Protein AF-A0A522AA83-F1 (afdb_monomer_lite)

pLDDT: mean 72.58, std 17.44, range [45.19, 93.75]

Structure (mmCIF, N/CA/C/O backbone):
data_AF-A0A522AA83-F1
#
_entry.id   AF-A0A522AA83-F1
#
loop_
_atom_site.group_PDB
_atom_site.id
_atom_site.type_symbol
_atom_site.label_atom_id
_atom_site.label_alt_id
_atom_site.label_comp_id
_atom_site.label_asym_id
_atom_site.label_entity_id
_atom_site.label_seq_id
_atom_site.pdbx_PDB_ins_code
_atom_site.Cartn_x
_atom_site.Cartn_y
_atom_site.Cartn_z
_atom_site.occupancy
_atom_site.B_iso_or_equiv
_atom_site.auth_seq_id
_atom_site.auth_comp_id
_atom_site.auth_asym_id
_atom_site.auth_atom_id
_atom_site.pdbx_PDB_model_num
ATOM 1 N N . MET A 1 1 ? 23.515 -22.896 -46.273 1.00 46.41 1 MET A N 1
ATOM 2 C CA . MET A 1 1 ? 24.962 -22.591 -46.317 1.00 46.41 1 MET A CA 1
ATOM 3 C C . MET A 1 1 ? 25.633 -23.155 -45.071 1.00 46.41 1 MET A C 1
ATOM 5 O O . MET A 1 1 ? 25.634 -22.516 -44.033 1.00 46.41 1 MET A O 1
ATOM 9 N N . ARG A 1 2 ? 26.111 -24.398 -45.149 1.00 54.09 2 ARG A N 1
ATOM 10 C CA . ARG A 1 2 ? 26.841 -25.123 -44.096 1.00 54.09 2 ARG A CA 1
ATOM 11 C C . ARG A 1 2 ? 28.026 -25.797 -44.792 1.00 54.09 2 ARG A C 1
ATOM 13 O O . ARG A 1 2 ? 27.891 -26.945 -45.186 1.00 54.09 2 ARG A O 1
ATOM 20 N N . MET A 1 3 ? 29.090 -25.052 -45.106 1.00 48.00 3 MET A N 1
ATOM 21 C CA . MET A 1 3 ? 30.162 -25.600 -45.962 1.00 48.00 3 MET A CA 1
ATOM 22 C C . MET A 1 3 ? 31.583 -25.069 -45.704 1.00 48.00 3 MET A C 1
ATOM 24 O O . MET A 1 3 ? 32.458 -25.301 -46.523 1.00 48.00 3 MET A O 1
ATOM 28 N N . THR A 1 4 ? 31.871 -24.386 -44.593 1.00 47.91 4 THR A N 1
ATOM 29 C CA . THR A 1 4 ? 33.244 -23.878 -44.346 1.00 47.91 4 THR A CA 1
ATOM 30 C C . THR A 1 4 ? 33.835 -24.208 -42.980 1.00 47.91 4 THR A C 1
ATOM 32 O O . THR A 1 4 ? 34.943 -23.780 -42.692 1.00 47.91 4 THR A O 1
ATOM 35 N N . TYR A 1 5 ? 33.173 -25.015 -42.150 1.00 53.41 5 TYR A N 1
ATOM 36 C CA . TYR A 1 5 ? 33.652 -25.305 -40.789 1.00 53.41 5 TYR A CA 1
ATOM 37 C C . TYR A 1 5 ? 33.944 -26.796 -40.559 1.00 53.41 5 TYR A C 1
ATOM 39 O O . TYR A 1 5 ? 33.518 -27.386 -39.573 1.00 53.41 5 TYR A O 1
ATOM 47 N N . LEU A 1 6 ? 34.667 -27.421 -41.496 1.00 55.72 6 LEU A N 1
ATOM 48 C CA . LEU A 1 6 ? 35.224 -28.779 -41.356 1.00 55.72 6 LEU A CA 1
ATOM 49 C C . LEU A 1 6 ? 36.763 -28.796 -41.423 1.00 55.72 6 LEU A C 1
ATOM 51 O O . LEU A 1 6 ? 37.364 -29.798 -41.793 1.00 55.72 6 LEU A O 1
ATOM 55 N N . ALA A 1 7 ? 37.415 -27.700 -41.034 1.00 52.59 7 ALA A N 1
ATOM 56 C CA . ALA A 1 7 ? 38.852 -27.676 -40.795 1.00 52.59 7 ALA A CA 1
ATOM 57 C C . ALA A 1 7 ? 39.116 -27.001 -39.442 1.00 52.59 7 ALA A C 1
ATOM 59 O O . ALA A 1 7 ? 38.719 -25.856 -39.241 1.00 52.59 7 ALA A O 1
ATOM 60 N N . SER A 1 8 ? 39.778 -27.733 -38.541 1.00 54.47 8 SER A N 1
ATOM 61 C CA . SER A 1 8 ? 40.297 -27.277 -37.237 1.00 54.47 8 SER A CA 1
ATOM 62 C C . SER A 1 8 ? 39.312 -27.282 -36.056 1.00 54.47 8 SER A C 1
ATOM 64 O O . SER A 1 8 ? 38.947 -26.237 -35.530 1.00 54.47 8 SER A O 1
ATOM 66 N N . ILE A 1 9 ? 38.948 -28.473 -35.559 1.00 56.88 9 ILE A N 1
ATOM 67 C CA . ILE A 1 9 ? 38.380 -28.642 -34.203 1.00 56.88 9 ILE A CA 1
ATOM 68 C C . ILE A 1 9 ? 39.291 -29.557 -33.371 1.00 56.88 9 ILE A C 1
ATOM 70 O O . ILE A 1 9 ? 38.879 -30.585 -32.844 1.00 56.88 9 ILE A O 1
ATOM 74 N N . ALA A 1 10 ? 40.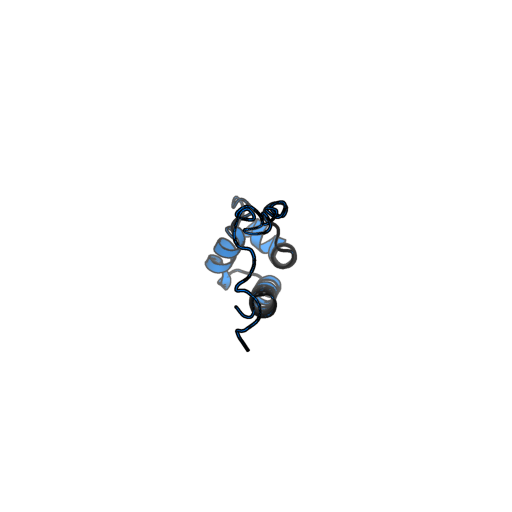564 -29.186 -33.272 1.00 57.72 10 ALA A N 1
ATOM 75 C CA . ALA A 1 10 ? 41.443 -29.641 -32.205 1.00 57.72 10 ALA A CA 1
ATOM 76 C C . ALA A 1 10 ? 41.864 -28.387 -31.426 1.00 57.72 10 ALA A C 1
ATOM 78 O O . ALA A 1 10 ? 42.488 -27.497 -31.993 1.00 57.72 10 ALA A O 1
ATOM 79 N N . ALA A 1 11 ? 41.486 -28.323 -30.146 1.00 55.75 11 ALA A N 1
ATOM 80 C CA . ALA A 1 11 ? 41.929 -27.335 -29.152 1.00 55.75 11 ALA A CA 1
ATOM 81 C C . ALA A 1 11 ? 41.250 -25.946 -29.072 1.00 55.75 11 ALA A C 1
ATOM 83 O O . ALA A 1 11 ? 41.903 -24.989 -28.668 1.00 55.75 11 ALA A O 1
ATOM 84 N N . ILE A 1 12 ? 39.935 -25.814 -29.302 1.00 57.97 12 ILE A N 1
ATOM 85 C CA . ILE A 1 12 ? 39.190 -24.645 -28.775 1.00 57.97 12 ILE A CA 1
ATOM 86 C C . ILE A 1 12 ? 37.882 -25.077 -28.095 1.00 57.97 12 ILE A C 1
ATOM 88 O O . ILE A 1 12 ? 36.786 -24.670 -28.459 1.00 57.97 12 ILE A O 1
ATOM 92 N N . ALA A 1 13 ? 38.006 -25.922 -27.072 1.00 58.16 13 ALA A N 1
ATOM 93 C CA . ALA A 1 13 ? 36.922 -26.267 -26.148 1.00 58.16 13 ALA A CA 1
ATOM 94 C C . ALA A 1 13 ? 36.890 -25.332 -24.915 1.00 58.16 13 ALA A C 1
ATOM 96 O O . ALA A 1 13 ? 36.615 -25.786 -23.810 1.00 58.16 13 ALA A O 1
ATOM 97 N N . LEU A 1 14 ? 37.210 -24.040 -25.088 1.00 58.16 14 LEU A N 1
ATOM 98 C CA . LEU A 1 14 ? 37.144 -23.010 -24.030 1.00 58.16 14 LEU A CA 1
ATOM 99 C C . LEU A 1 14 ? 36.559 -21.660 -24.497 1.00 58.16 14 LEU A C 1
ATOM 101 O O . LEU A 1 14 ? 36.577 -20.697 -23.741 1.00 58.16 14 LEU A O 1
ATOM 105 N N . LEU A 1 15 ? 35.986 -21.572 -25.704 1.00 53.91 15 LEU A N 1
ATOM 106 C CA . LEU A 1 15 ? 35.195 -20.403 -26.136 1.00 53.91 15 LEU A CA 1
ATOM 107 C C . LEU A 1 15 ? 33.689 -20.706 -26.088 1.00 53.91 15 LEU A C 1
ATOM 109 O O . LEU A 1 15 ? 32.907 -20.256 -26.923 1.00 53.91 15 LEU A O 1
ATOM 113 N N . SER A 1 16 ? 33.299 -21.509 -25.098 1.00 58.88 16 SER A N 1
ATOM 114 C CA . SER A 1 16 ? 31.916 -21.827 -24.774 1.00 58.88 16 SER A CA 1
ATOM 115 C C . SER A 1 16 ? 31.409 -20.822 -23.751 1.00 58.88 16 SER A C 1
ATOM 117 O O . SER A 1 16 ? 31.632 -20.973 -22.554 1.00 58.88 16 SER A O 1
ATOM 119 N N . TRP A 1 17 ? 30.672 -19.852 -24.287 1.00 46.41 17 TRP A N 1
ATOM 120 C CA . TRP A 1 17 ? 29.798 -18.902 -23.608 1.00 46.41 17 TRP A CA 1
ATOM 121 C C . TRP A 1 17 ? 30.484 -17.748 -22.867 1.00 46.41 17 TRP A C 1
ATOM 123 O O . TRP A 1 17 ? 31.347 -17.985 -22.020 1.00 46.41 17 TRP A O 1
ATOM 133 N N . PRO A 1 18 ? 30.078 -16.483 -23.121 1.00 53.66 18 PRO A N 1
ATOM 134 C CA . PRO A 1 18 ? 30.409 -15.434 -22.181 1.00 53.66 18 PRO A CA 1
ATOM 135 C C . PRO A 1 18 ? 29.817 -15.869 -20.844 1.00 53.66 18 PRO A C 1
ATOM 137 O O . PRO A 1 18 ? 28.638 -16.224 -20.756 1.00 53.66 18 PRO A O 1
ATOM 140 N N . VAL A 1 19 ? 30.654 -15.869 -19.812 1.00 57.69 19 VAL A N 1
ATOM 141 C CA . VAL A 1 19 ? 30.185 -15.732 -18.441 1.00 57.69 19 VAL A CA 1
ATOM 142 C C . VAL A 1 19 ? 29.178 -14.586 -18.472 1.00 57.69 19 VAL A C 1
ATOM 144 O O . VAL A 1 19 ? 29.538 -13.436 -18.718 1.00 57.69 19 VAL A O 1
ATOM 147 N N . GLN A 1 20 ? 27.888 -14.910 -18.376 1.00 46.81 20 GLN A N 1
ATOM 148 C CA . GLN A 1 20 ? 26.872 -13.895 -18.186 1.00 46.81 20 GLN A CA 1
ATOM 149 C C . GLN A 1 20 ? 27.280 -13.264 -16.862 1.00 46.81 20 GLN A C 1
ATOM 151 O O . GLN A 1 20 ? 27.220 -13.927 -15.824 1.00 46.81 20 GLN A O 1
ATOM 156 N N . ALA A 1 21 ? 27.837 -12.053 -16.917 1.00 48.28 21 ALA A N 1
ATOM 157 C CA . ALA A 1 21 ? 28.053 -11.266 -15.726 1.00 48.28 21 ALA A CA 1
ATOM 158 C C . ALA A 1 21 ? 26.714 -11.300 -14.999 1.00 48.28 21 ALA A C 1
ATOM 160 O O . ALA A 1 21 ? 25.702 -10.887 -15.563 1.00 48.28 21 ALA A O 1
ATOM 161 N N . ALA A 1 22 ? 26.689 -11.915 -13.818 1.00 48.69 22 ALA A N 1
ATOM 162 C CA . ALA A 1 22 ? 25.572 -11.754 -12.921 1.00 48.69 22 ALA A CA 1
ATOM 163 C C . ALA A 1 22 ? 25.441 -10.242 -12.752 1.00 48.69 22 ALA A C 1
ATOM 165 O O . ALA A 1 22 ? 26.338 -9.614 -12.184 1.00 48.69 22 ALA A O 1
ATOM 166 N N . ASP A 1 23 ? 24.407 -9.657 -13.358 1.00 51.81 23 ASP A N 1
ATOM 167 C CA . ASP A 1 23 ? 24.104 -8.248 -13.183 1.00 51.81 23 ASP A CA 1
ATOM 168 C C . ASP A 1 23 ? 24.145 -7.963 -11.677 1.00 51.81 23 ASP A C 1
ATOM 170 O O . ASP A 1 23 ? 23.637 -8.784 -10.896 1.00 51.81 23 ASP A O 1
ATOM 174 N N . PRO A 1 24 ? 24.770 -6.859 -11.227 1.00 52.06 24 PRO A N 1
ATOM 175 C CA . PRO A 1 24 ? 24.665 -6.473 -9.832 1.00 52.06 24 PRO A CA 1
ATOM 176 C C . PRO A 1 24 ? 23.174 -6.423 -9.517 1.00 52.06 24 PRO A C 1
ATOM 178 O O . PRO A 1 24 ? 22.436 -5.673 -10.160 1.00 52.06 24 PRO A O 1
ATOM 181 N N . ALA A 1 25 ? 22.726 -7.285 -8.596 1.00 50.34 25 ALA A N 1
ATOM 182 C CA . ALA A 1 25 ? 21.331 -7.336 -8.200 1.00 50.34 25 ALA A CA 1
ATOM 183 C C . ALA A 1 25 ? 20.886 -5.889 -7.933 1.00 50.34 25 ALA A C 1
ATOM 185 O O . ALA A 1 25 ? 21.546 -5.203 -7.141 1.00 50.34 25 ALA A O 1
ATOM 186 N N . PRO A 1 26 ? 19.856 -5.377 -8.635 1.00 56.25 26 PRO A N 1
ATOM 187 C CA . PRO A 1 26 ? 19.418 -4.008 -8.434 1.00 56.25 26 PRO A CA 1
ATOM 188 C C . PRO A 1 26 ? 19.115 -3.812 -6.945 1.00 56.25 26 PRO A C 1
ATOM 190 O O . PRO A 1 26 ? 18.632 -4.755 -6.303 1.00 56.25 26 PRO A O 1
ATOM 193 N N . PRO A 1 27 ? 19.412 -2.627 -6.378 1.00 51.81 27 PRO A N 1
ATOM 194 C CA . PRO A 1 27 ? 19.165 -2.363 -4.972 1.00 51.81 27 PRO A CA 1
ATOM 195 C C . PRO A 1 27 ? 17.726 -2.750 -4.646 1.00 51.81 27 PRO A C 1
ATOM 197 O O . PRO A 1 27 ? 16.781 -2.428 -5.370 1.00 51.81 27 PRO A O 1
ATOM 200 N N . THR A 1 28 ? 17.595 -3.530 -3.584 1.00 50.56 28 THR A N 1
ATOM 201 C CA . THR A 1 28 ? 16.359 -4.154 -3.154 1.00 50.56 28 THR A CA 1
ATOM 202 C C . THR A 1 28 ? 15.218 -3.138 -3.085 1.00 50.56 28 THR A C 1
ATOM 204 O O . THR A 1 28 ? 15.201 -2.233 -2.259 1.00 50.56 28 THR A O 1
ATOM 207 N N . SER A 1 29 ? 14.203 -3.405 -3.907 1.00 55.31 29 SER A N 1
ATOM 208 C CA . SER A 1 29 ? 12.794 -3.330 -3.507 1.00 55.31 29 SER A CA 1
ATOM 209 C C . SER A 1 29 ? 12.170 -1.942 -3.321 1.00 55.31 29 SER A C 1
ATOM 211 O O . SER A 1 29 ? 11.408 -1.734 -2.381 1.00 55.31 29 SER A O 1
ATOM 213 N N . GLY A 1 30 ? 12.369 -1.043 -4.282 1.00 55.75 30 GLY A N 1
ATOM 214 C CA . GLY A 1 30 ? 11.478 0.098 -4.514 1.00 55.75 30 GLY A CA 1
ATOM 215 C C . GLY A 1 30 ? 11.123 0.190 -5.993 1.00 55.75 30 GLY A C 1
ATOM 216 O O . GLY A 1 30 ? 11.916 0.675 -6.793 1.00 55.75 30 GLY A O 1
ATOM 217 N N . HIS A 1 31 ? 9.952 -0.313 -6.397 1.00 61.81 31 HIS A N 1
ATOM 218 C CA . HIS A 1 31 ? 9.444 0.018 -7.729 1.00 61.81 31 HIS A CA 1
ATOM 219 C C . HIS A 1 31 ? 8.935 1.466 -7.662 1.00 61.81 31 HIS A C 1
ATOM 221 O O . HIS A 1 31 ? 7.993 1.700 -6.905 1.00 61.81 31 HIS A O 1
ATOM 227 N N . PRO A 1 32 ? 9.434 2.411 -8.484 1.00 60.34 32 PRO A N 1
ATOM 228 C CA . PRO A 1 32 ? 9.074 3.838 -8.392 1.00 60.34 32 PRO A CA 1
ATOM 229 C C . PRO A 1 32 ? 7.569 4.107 -8.580 1.00 60.34 32 PRO A C 1
ATOM 231 O O . PRO A 1 32 ? 7.036 5.152 -8.209 1.00 60.34 32 PRO A O 1
ATOM 234 N N . VAL A 1 33 ? 6.855 3.135 -9.154 1.00 61.38 33 VAL A N 1
ATOM 235 C CA . VAL A 1 33 ? 5.396 3.150 -9.295 1.00 61.38 33 VAL A CA 1
ATOM 236 C C . VAL A 1 33 ? 4.695 2.991 -7.938 1.00 61.38 33 VAL A C 1
ATOM 238 O O . VAL A 1 33 ? 3.659 3.615 -7.721 1.00 61.38 33 VAL A O 1
ATOM 241 N N . MET A 1 34 ? 5.254 2.199 -7.018 1.00 64.69 34 MET A N 1
ATOM 242 C CA . MET A 1 34 ? 4.697 2.016 -5.675 1.00 64.69 34 MET A CA 1
ATOM 243 C C . MET A 1 34 ? 4.985 3.182 -4.743 1.00 64.69 34 MET A C 1
ATOM 245 O O . MET A 1 34 ? 4.144 3.474 -3.903 1.00 64.69 34 MET A O 1
ATOM 249 N N . ASP A 1 35 ? 6.091 3.900 -4.922 1.00 72.19 35 ASP A N 1
ATOM 250 C CA . ASP A 1 35 ? 6.375 5.093 -4.115 1.00 72.19 35 ASP A CA 1
ATOM 251 C C . ASP A 1 35 ? 5.351 6.203 -4.384 1.00 72.19 35 ASP A C 1
ATOM 253 O O . ASP A 1 35 ? 4.844 6.838 -3.461 1.00 72.19 35 ASP A O 1
ATOM 257 N N . SER A 1 36 ? 4.950 6.361 -5.650 1.00 75.94 36 SER A N 1
ATOM 258 C CA . SER A 1 36 ? 3.883 7.296 -6.038 1.00 75.94 36 SER A CA 1
ATOM 259 C C . SER A 1 36 ? 2.520 6.897 -5.459 1.00 75.94 36 SER A C 1
ATOM 261 O O . SER A 1 36 ? 1.723 7.754 -5.084 1.00 75.94 36 SER A O 1
ATOM 263 N N . LEU A 1 37 ? 2.248 5.593 -5.380 1.00 83.81 37 LEU A N 1
ATOM 264 C CA . LEU A 1 37 ? 1.020 5.062 -4.794 1.00 83.81 37 LEU A CA 1
ATOM 265 C C . LEU A 1 37 ? 0.996 5.249 -3.276 1.00 83.81 37 LEU A C 1
ATOM 267 O O . LEU A 1 37 ? -0.011 5.694 -2.735 1.00 83.81 37 LEU A O 1
ATOM 271 N N . HIS A 1 38 ? 2.108 4.957 -2.599 1.00 83.06 38 HIS A N 1
ATOM 272 C CA . HIS A 1 38 ? 2.258 5.201 -1.168 1.00 83.06 38 HIS A CA 1
ATOM 273 C C . HIS A 1 38 ? 2.068 6.677 -0.825 1.00 83.06 38 HIS A C 1
ATOM 275 O O . HIS A 1 38 ? 1.355 6.969 0.124 1.00 83.06 38 HIS A O 1
ATOM 281 N N . ALA A 1 39 ? 2.627 7.598 -1.616 1.00 84.81 39 ALA A N 1
ATOM 282 C CA . ALA A 1 39 ? 2.460 9.030 -1.382 1.00 84.81 39 ALA A CA 1
ATOM 283 C C . ALA A 1 39 ? 0.988 9.471 -1.481 1.00 84.81 39 ALA A C 1
ATOM 285 O O . ALA A 1 39 ? 0.507 10.217 -0.633 1.00 84.81 39 ALA A O 1
ATOM 286 N N . ALA A 1 40 ? 0.253 8.977 -2.483 1.00 89.12 40 ALA A N 1
ATOM 287 C CA . ALA A 1 40 ? -1.166 9.296 -2.655 1.00 89.12 40 ALA A CA 1
ATOM 288 C C . ALA A 1 40 ? -2.064 8.663 -1.577 1.00 89.12 40 ALA A C 1
ATOM 290 O O . ALA A 1 40 ? -3.103 9.219 -1.230 1.00 89.12 40 ALA A O 1
ATOM 291 N N . CYS A 1 41 ? -1.664 7.504 -1.054 1.00 92.06 41 CYS A N 1
ATOM 292 C CA . CYS A 1 41 ? -2.399 6.758 -0.039 1.00 92.06 41 CYS A CA 1
ATOM 293 C C . CYS A 1 41 ? -1.884 6.999 1.389 1.00 92.06 41 CYS A C 1
ATOM 295 O O . CYS A 1 41 ? -2.346 6.320 2.295 1.00 92.06 41 CYS A O 1
ATOM 297 N N . ASP A 1 42 ? -0.940 7.915 1.628 1.00 90.81 42 ASP A N 1
ATOM 298 C CA . ASP A 1 42 ? -0.238 8.046 2.918 1.00 90.81 42 ASP A CA 1
ATOM 299 C C . ASP A 1 42 ? -1.192 8.261 4.107 1.00 90.81 42 ASP A C 1
ATOM 301 O O . ASP A 1 42 ? -1.054 7.606 5.142 1.00 90.81 42 ASP A O 1
ATOM 305 N N . GLY A 1 43 ? -2.218 9.101 3.936 1.00 92.31 43 GLY A N 1
ATOM 306 C CA . GLY A 1 43 ? -3.260 9.300 4.948 1.00 92.31 43 GLY A CA 1
ATOM 307 C C . GLY A 1 43 ? -4.040 8.016 5.244 1.00 92.31 43 GLY A C 1
ATOM 308 O O . GLY A 1 43 ? -4.156 7.609 6.399 1.00 92.31 43 GLY A O 1
ATOM 309 N N . ASP A 1 44 ? -4.488 7.323 4.195 1.00 93.06 44 ASP A N 1
ATOM 310 C CA . ASP A 1 44 ? -5.188 6.042 4.317 1.00 93.06 44 ASP A CA 1
ATOM 311 C C . ASP A 1 44 ? -4.289 4.963 4.942 1.00 93.06 44 ASP A C 1
ATOM 313 O O . ASP A 1 44 ? -4.742 4.182 5.772 1.00 93.06 44 ASP A O 1
ATOM 317 N N . ILE A 1 45 ? -2.996 4.935 4.608 1.00 91.75 45 ILE A N 1
ATOM 318 C CA . ILE A 1 45 ? -2.020 3.995 5.171 1.00 91.75 45 ILE A CA 1
ATOM 319 C C . ILE A 1 45 ? -1.867 4.235 6.671 1.00 91.75 45 ILE A C 1
ATOM 321 O O . ILE A 1 45 ? -1.928 3.287 7.450 1.00 91.75 45 ILE A O 1
ATOM 325 N N . LYS A 1 46 ? -1.717 5.493 7.091 1.00 91.81 46 LYS A N 1
ATOM 326 C CA . LYS A 1 46 ? -1.582 5.855 8.507 1.00 91.81 46 LYS A CA 1
ATOM 327 C C . LYS A 1 46 ? -2.839 5.554 9.317 1.00 91.81 46 LYS A C 1
ATOM 329 O O . LYS A 1 46 ? -2.724 5.244 10.497 1.00 91.81 46 LYS A O 1
ATOM 334 N N . GLN A 1 47 ? -4.021 5.640 8.711 1.00 93.75 47 GLN A N 1
ATOM 335 C CA . GLN A 1 47 ? -5.289 5.417 9.411 1.00 93.75 47 GLN A CA 1
ATOM 336 C C . GLN A 1 47 ? -5.749 3.954 9.386 1.00 93.75 47 GLN A C 1
ATOM 338 O O . GLN A 1 47 ? -6.266 3.457 10.383 1.00 93.75 47 GLN A O 1
ATOM 343 N N . LEU A 1 48 ? -5.582 3.267 8.255 1.00 93.31 48 LEU A N 1
ATOM 344 C CA . LEU A 1 48 ? -6.150 1.938 7.996 1.00 93.31 48 LEU A CA 1
ATOM 345 C C . LEU A 1 48 ? -5.101 0.822 8.052 1.00 93.31 48 LEU A C 1
ATOM 347 O O . LEU A 1 48 ? -5.445 -0.322 8.336 1.00 93.31 48 LEU A O 1
ATOM 351 N N . CYS A 1 49 ? -3.835 1.145 7.784 1.00 93.44 49 CYS A N 1
ATOM 352 C CA . CYS A 1 49 ? -2.724 0.194 7.696 1.00 93.44 49 CYS A CA 1
ATOM 353 C C . CYS A 1 49 ? -1.612 0.484 8.714 1.00 93.44 49 CYS A C 1
ATOM 355 O O . CYS A 1 49 ? -0.467 0.069 8.514 1.00 93.44 49 CYS A O 1
ATOM 357 N N . ALA A 1 50 ? -1.932 1.188 9.804 1.00 90.94 50 ALA A N 1
ATOM 358 C CA . ALA A 1 50 ? -0.991 1.449 10.886 1.00 90.94 50 ALA A CA 1
ATOM 359 C C . ALA A 1 50 ? -0.406 0.126 11.413 1.00 90.94 50 ALA A C 1
ATOM 361 O O . ALA A 1 50 ? -1.144 -0.787 11.777 1.00 90.94 50 ALA A O 1
ATOM 362 N N . GLY A 1 51 ? 0.925 0.016 11.432 1.00 87.81 51 GLY A N 1
ATOM 363 C CA . GLY A 1 51 ? 1.631 -1.188 11.886 1.00 87.81 51 GLY A CA 1
ATOM 364 C C . GLY A 1 51 ? 1.926 -2.230 10.801 1.00 87.81 51 GLY A C 1
ATOM 365 O O . GLY A 1 51 ? 2.560 -3.240 11.095 1.00 87.81 51 GLY A O 1
ATOM 366 N N . ILE A 1 52 ? 1.527 -1.999 9.547 1.00 89.31 52 ILE A N 1
ATOM 367 C CA . ILE A 1 52 ? 1.980 -2.827 8.427 1.00 89.31 52 ILE A CA 1
ATOM 368 C C . ILE A 1 52 ? 3.368 -2.363 7.997 1.00 89.31 52 ILE A C 1
ATOM 370 O O . ILE A 1 52 ? 3.549 -1.224 7.569 1.00 89.31 52 ILE A O 1
ATOM 374 N N . GLU A 1 53 ? 4.351 -3.257 8.072 1.00 84.94 53 GLU A N 1
ATOM 375 C CA . GLU A 1 53 ? 5.684 -2.931 7.585 1.00 84.94 53 GLU A CA 1
ATOM 376 C C . GLU A 1 53 ? 5.694 -2.749 6.056 1.00 84.94 53 GLU A C 1
ATOM 378 O O . GLU A 1 53 ? 5.184 -3.615 5.322 1.00 84.94 53 GLU A O 1
ATOM 383 N N . PRO A 1 54 ? 6.316 -1.667 5.551 1.00 81.69 54 PRO A N 1
ATOM 384 C CA . PRO A 1 54 ? 6.471 -1.448 4.121 1.00 81.69 54 PRO A CA 1
ATOM 385 C C . PRO A 1 54 ? 7.294 -2.572 3.471 1.00 81.69 54 PRO A C 1
ATOM 387 O O . PRO A 1 54 ? 8.027 -3.312 4.130 1.00 81.69 54 PRO A O 1
ATOM 390 N N . GLY A 1 55 ? 7.140 -2.724 2.155 1.00 82.38 55 GLY A N 1
ATOM 391 C CA . GLY A 1 55 ? 7.802 -3.774 1.377 1.00 82.38 55 GLY A CA 1
ATOM 392 C C . GLY A 1 55 ? 6.907 -4.969 1.033 1.00 82.38 55 GLY A C 1
ATOM 393 O O . GLY A 1 55 ? 5.797 -5.130 1.543 1.00 82.38 55 GLY A O 1
ATOM 394 N N . GLN A 1 56 ? 7.382 -5.769 0.070 1.00 81.19 56 GLN A N 1
ATOM 395 C CA . GLN A 1 56 ? 6.755 -7.011 -0.419 1.00 81.19 56 GLN A CA 1
ATOM 396 C C . GLN A 1 56 ? 5.256 -6.886 -0.773 1.00 81.19 56 GLN A C 1
ATOM 398 O O . GLN A 1 56 ? 4.512 -7.861 -0.730 1.00 81.19 56 GLN A O 1
ATOM 403 N N . GLY A 1 57 ? 4.781 -5.680 -1.102 1.00 83.88 57 GLY A N 1
ATOM 404 C CA . GLY A 1 57 ? 3.372 -5.428 -1.416 1.00 83.88 57 GLY A CA 1
ATOM 405 C C . GLY A 1 57 ? 2.405 -5.537 -0.228 1.00 83.88 57 GLY A C 1
ATOM 406 O O . GLY A 1 57 ? 1.193 -5.540 -0.446 1.00 83.88 57 GLY A O 1
ATOM 407 N N . ARG A 1 58 ? 2.890 -5.593 1.022 1.00 88.88 58 ARG A N 1
ATOM 408 C CA . ARG A 1 58 ? 2.028 -5.705 2.217 1.00 88.88 58 ARG A CA 1
ATOM 409 C C . ARG A 1 58 ? 1.073 -4.522 2.371 1.00 88.88 58 ARG A C 1
ATOM 411 O O . ARG A 1 58 ? -0.105 -4.714 2.659 1.00 88.88 58 ARG A O 1
ATOM 418 N N . ILE A 1 59 ? 1.546 -3.309 2.093 1.00 88.56 59 ILE A N 1
ATOM 419 C CA . ILE A 1 59 ? 0.704 -2.106 2.124 1.00 88.56 59 ILE A CA 1
ATOM 420 C C . ILE A 1 59 ? -0.381 -2.165 1.046 1.00 88.56 59 ILE A C 1
ATOM 422 O O . ILE A 1 59 ? -1.548 -1.930 1.335 1.00 88.56 59 ILE A O 1
ATOM 426 N N . VAL A 1 60 ? -0.034 -2.572 -0.178 1.00 87.56 60 VAL A N 1
ATOM 427 C CA . VAL A 1 60 ? -1.003 -2.733 -1.277 1.00 87.56 60 VAL A CA 1
ATOM 428 C C . VAL A 1 60 ? -2.095 -3.734 -0.903 1.00 87.56 60 VAL A C 1
ATOM 430 O O . VAL A 1 60 ? -3.269 -3.512 -1.200 1.00 87.56 60 VAL A O 1
ATOM 433 N N . ARG A 1 61 ? -1.721 -4.820 -0.218 1.00 90.00 61 ARG A N 1
ATOM 434 C CA . ARG A 1 61 ? -2.659 -5.813 0.307 1.00 90.00 61 ARG A CA 1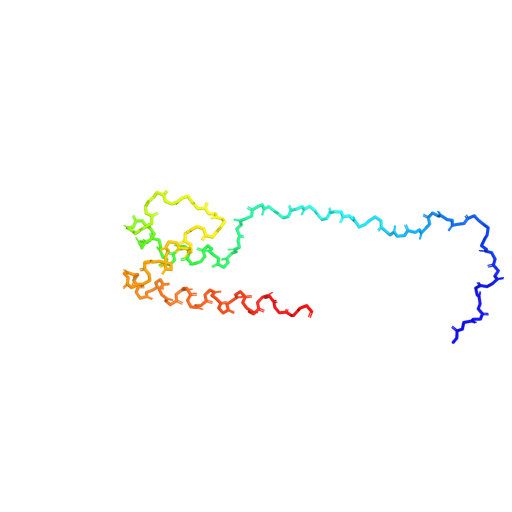
ATOM 435 C C . ARG A 1 61 ? -3.614 -5.196 1.328 1.00 90.00 61 ARG A C 1
ATOM 437 O O . ARG A 1 61 ? -4.821 -5.330 1.163 1.00 90.00 61 ARG A O 1
ATOM 444 N N . CYS A 1 62 ? -3.086 -4.474 2.314 1.00 93.06 62 CYS A N 1
ATOM 445 C CA . CYS A 1 62 ? -3.903 -3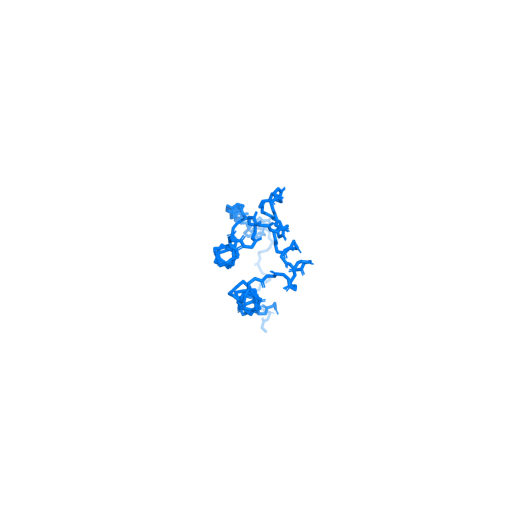.799 3.319 1.00 93.06 62 CYS A CA 1
ATOM 446 C C . CYS A 1 62 ? -4.861 -2.766 2.702 1.00 93.06 62 CYS A C 1
ATOM 448 O O . CYS A 1 62 ? -6.047 -2.744 3.034 1.00 93.06 62 CYS A O 1
ATOM 450 N N . LEU A 1 63 ? -4.377 -1.958 1.755 1.00 91.12 63 LEU A N 1
ATOM 451 C CA . LEU A 1 63 ? -5.197 -0.977 1.045 1.00 91.12 63 LEU A CA 1
ATOM 452 C C . LEU A 1 63 ? -6.309 -1.649 0.233 1.00 91.12 63 LEU A C 1
ATOM 454 O O . LEU A 1 63 ? -7.434 -1.164 0.212 1.00 91.12 63 LEU A O 1
ATOM 458 N N . ARG A 1 64 ? -6.019 -2.779 -0.420 1.00 90.00 64 ARG A N 1
ATOM 459 C CA . ARG A 1 64 ? -7.021 -3.560 -1.155 1.00 90.00 64 ARG A CA 1
ATOM 460 C C . ARG A 1 64 ? -8.092 -4.126 -0.225 1.00 90.00 64 ARG A C 1
ATOM 462 O O . ARG A 1 64 ? -9.271 -4.046 -0.543 1.00 90.00 64 ARG A O 1
ATOM 469 N N . ASP A 1 65 ? -7.693 -4.669 0.917 1.00 93.12 65 ASP A N 1
ATOM 470 C CA . ASP A 1 65 ? -8.635 -5.243 1.878 1.00 93.12 65 ASP A CA 1
ATOM 471 C C . ASP A 1 65 ? -9.490 -4.139 2.554 1.00 93.12 65 ASP A C 1
ATOM 473 O O . ASP A 1 65 ? -10.617 -4.391 2.974 1.00 93.12 65 ASP A O 1
ATOM 477 N N . ASN A 1 66 ? -9.009 -2.887 2.562 1.00 93.25 66 ASN A N 1
ATOM 478 C CA . ASN A 1 66 ? -9.739 -1.700 3.024 1.00 93.25 66 ASN A CA 1
ATOM 479 C C . ASN A 1 66 ? -10.279 -0.810 1.889 1.00 93.25 66 ASN A C 1
ATOM 481 O O . ASN A 1 66 ? -10.613 0.349 2.136 1.00 93.25 66 ASN A O 1
ATOM 485 N N . GLU A 1 67 ? -10.413 -1.321 0.660 1.00 89.81 67 GLU A N 1
ATOM 486 C CA . GLU A 1 67 ? -10.741 -0.514 -0.526 1.00 89.81 67 GLU A CA 1
ATOM 487 C C . GLU A 1 67 ? -11.989 0.363 -0.355 1.00 89.81 67 G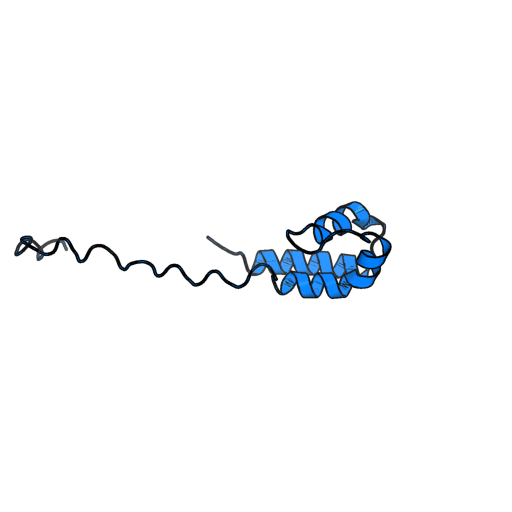LU A C 1
ATOM 489 O O . GLU A 1 67 ? -12.001 1.514 -0.789 1.00 89.81 67 GLU A O 1
ATOM 494 N N . ALA A 1 68 ? -13.016 -0.138 0.335 1.00 91.62 68 ALA A N 1
ATOM 495 C CA . ALA A 1 68 ? -14.247 0.605 0.591 1.00 91.62 68 ALA A CA 1
ATOM 496 C C . ALA A 1 68 ? -14.021 1.878 1.429 1.00 91.62 68 ALA A C 1
ATOM 498 O O . ALA A 1 68 ? -14.704 2.879 1.216 1.00 91.62 68 ALA A O 1
ATOM 499 N N . LYS A 1 69 ? -13.046 1.844 2.346 1.00 92.81 69 LYS A N 1
ATOM 500 C CA . LYS A 1 69 ? -12.722 2.921 3.292 1.00 92.81 69 LYS A CA 1
ATOM 501 C C . LYS A 1 69 ? -11.660 3.889 2.775 1.00 92.81 69 LYS A C 1
ATOM 503 O O . LYS A 1 69 ? -11.450 4.917 3.405 1.00 92.81 69 LYS A O 1
ATOM 508 N N . LEU A 1 70 ? -11.007 3.569 1.658 1.00 92.81 70 LEU A N 1
ATOM 509 C CA . LEU A 1 70 ? -9.993 4.438 1.069 1.00 92.81 70 LEU A CA 1
ATOM 510 C C . LEU A 1 70 ? -10.594 5.752 0.571 1.00 92.81 70 LEU A C 1
ATOM 512 O O . LEU A 1 70 ? -11.695 5.779 -0.003 1.00 92.81 70 LEU A O 1
ATOM 516 N N . SER A 1 71 ? -9.801 6.813 0.690 1.00 93.56 71 SER A N 1
ATOM 517 C CA . SER A 1 71 ? -10.036 8.075 -0.000 1.00 93.56 71 SER A CA 1
ATOM 518 C C . SER A 1 71 ? -10.142 7.885 -1.520 1.00 93.56 71 SER A C 1
ATOM 520 O O . SER A 1 71 ? -9.575 6.956 -2.108 1.00 93.56 71 SER A O 1
ATOM 522 N N . GLN A 1 72 ? -10.862 8.793 -2.185 1.00 92.12 72 GLN A N 1
ATOM 523 C CA . GLN A 1 72 ? -10.988 8.756 -3.644 1.00 92.12 72 GLN A CA 1
ATOM 524 C C . GLN A 1 72 ? -9.619 8.885 -4.331 1.00 92.12 72 GLN A C 1
ATOM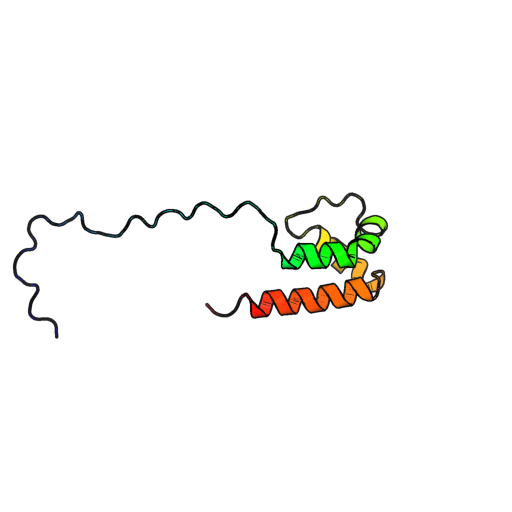 526 O O . GLN A 1 72 ? -9.319 8.125 -5.248 1.00 92.12 72 GLN A O 1
ATOM 531 N N . ALA A 1 73 ? -8.747 9.752 -3.809 1.00 89.69 73 ALA A N 1
ATOM 532 C CA . ALA A 1 73 ? -7.393 9.939 -4.322 1.00 89.69 73 ALA A CA 1
ATOM 533 C C . ALA A 1 73 ? -6.567 8.639 -4.300 1.00 89.69 73 ALA A C 1
ATOM 535 O O . ALA A 1 73 ? -5.895 8.312 -5.280 1.00 89.69 73 ALA A O 1
ATOM 536 N N . CYS A 1 74 ? -6.651 7.855 -3.220 1.00 92.56 74 CYS A N 1
ATOM 537 C CA . CYS A 1 74 ? -5.940 6.582 -3.128 1.00 92.56 74 CYS A CA 1
ATOM 538 C C . CYS A 1 74 ? -6.521 5.510 -4.070 1.00 92.56 74 CYS A C 1
ATOM 540 O O . CYS A 1 74 ? -5.770 4.728 -4.663 1.00 92.56 74 CYS A O 1
ATOM 542 N N . LYS A 1 75 ? -7.847 5.488 -4.266 1.00 91.44 75 LYS A N 1
ATOM 543 C CA . LYS A 1 75 ? -8.504 4.601 -5.246 1.00 91.44 75 LYS A CA 1
ATOM 544 C C . LYS A 1 75 ? -8.025 4.894 -6.668 1.00 91.44 75 LYS A C 1
ATOM 546 O O . LYS A 1 75 ? -7.619 3.971 -7.379 1.00 91.44 75 LYS A O 1
ATOM 551 N N . ASP A 1 76 ? -7.983 6.169 -7.042 1.00 90.56 76 ASP A N 1
ATOM 552 C CA . ASP A 1 76 ? -7.531 6.611 -8.362 1.00 90.56 76 ASP A CA 1
ATOM 553 C C . ASP A 1 76 ? -6.042 6.290 -8.576 1.00 90.56 76 ASP A C 1
ATOM 555 O O . ASP A 1 76 ? -5.652 5.746 -9.614 1.00 90.56 76 ASP A O 1
ATOM 559 N N . ALA A 1 77 ? -5.202 6.529 -7.562 1.00 88.56 77 ALA A N 1
ATOM 560 C CA . ALA A 1 77 ? -3.782 6.190 -7.602 1.00 88.56 77 ALA A CA 1
ATOM 561 C C . ALA A 1 77 ? -3.539 4.677 -7.748 1.00 88.56 77 ALA A C 1
ATOM 563 O O . ALA A 1 77 ? -2.668 4.268 -8.521 1.00 88.56 77 ALA A O 1
ATOM 564 N N . ARG A 1 78 ? -4.326 3.830 -7.066 1.00 86.94 78 ARG A N 1
ATOM 565 C CA . ARG A 1 78 ? -4.285 2.362 -7.215 1.00 86.94 78 ARG A CA 1
ATOM 566 C C . ARG A 1 78 ? -4.652 1.909 -8.623 1.00 86.94 78 ARG A C 1
ATOM 568 O O . ARG A 1 78 ? -3.942 1.072 -9.188 1.00 86.94 78 ARG A O 1
ATOM 575 N N . ALA A 1 79 ? -5.712 2.469 -9.201 1.00 85.94 79 ALA A N 1
ATOM 576 C CA . ALA A 1 79 ? -6.108 2.172 -10.574 1.00 85.94 79 ALA A CA 1
ATOM 577 C C . ALA A 1 79 ? -5.012 2.586 -11.573 1.00 85.94 79 ALA A C 1
ATOM 579 O O . ALA A 1 79 ? -4.615 1.798 -12.435 1.00 85.94 79 ALA A O 1
ATOM 580 N N . ALA A 1 80 ? -4.449 3.786 -11.401 1.00 84.69 80 ALA A N 1
ATOM 581 C CA . ALA A 1 80 ? -3.367 4.292 -12.237 1.00 84.69 80 ALA A CA 1
ATOM 582 C C . ALA A 1 80 ? -2.078 3.463 -12.107 1.00 84.69 80 ALA A C 1
ATOM 584 O O . ALA A 1 80 ? -1.410 3.195 -13.108 1.00 84.69 80 ALA A O 1
ATOM 585 N N . ALA A 1 81 ? -1.718 3.035 -10.894 1.00 81.88 81 ALA A N 1
ATOM 586 C CA . ALA A 1 81 ? -0.537 2.211 -10.653 1.00 81.88 81 ALA A CA 1
ATOM 587 C C . ALA A 1 81 ? -0.644 0.849 -11.345 1.00 81.88 81 ALA A C 1
ATOM 589 O O . ALA A 1 81 ? 0.321 0.422 -11.976 1.00 81.88 81 ALA A O 1
ATOM 590 N N . ARG A 1 82 ? -1.819 0.206 -11.297 1.00 77.19 82 ARG A N 1
ATOM 591 C CA . ARG A 1 82 ? -2.070 -1.072 -11.979 1.00 77.19 82 ARG A CA 1
ATOM 592 C C . ARG A 1 82 ? -1.806 -0.960 -13.487 1.00 77.19 82 ARG A C 1
ATOM 594 O O . ARG A 1 82 ? -0.967 -1.691 -14.008 1.00 77.19 82 ARG A O 1
ATOM 601 N N . GLY A 1 83 ? -2.369 0.065 -14.130 1.00 73.44 83 GLY A N 1
ATOM 602 C CA . GLY A 1 83 ? -2.141 0.314 -15.556 1.00 73.44 83 GLY A CA 1
ATOM 603 C C . GLY A 1 83 ? -0.684 0.641 -15.914 1.00 73.44 83 GLY A C 1
ATOM 604 O O . GLY A 1 83 ? -0.225 0.308 -17.005 1.00 73.44 83 GLY A O 1
ATOM 605 N N . LYS A 1 84 ? 0.087 1.264 -15.008 1.00 68.06 84 LYS A N 1
ATOM 606 C CA . LYS A 1 84 ? 1.522 1.533 -15.230 1.00 68.06 84 LYS A CA 1
ATOM 607 C C . LYS A 1 84 ? 2.389 0.277 -15.127 1.00 68.06 84 LYS A C 1
ATOM 609 O O . LYS A 1 84 ? 3.388 0.205 -15.838 1.00 68.06 84 LYS A O 1
ATOM 614 N N . ILE A 1 85 ? 2.025 -0.685 -14.276 1.00 68.56 85 ILE A N 1
ATOM 615 C CA . 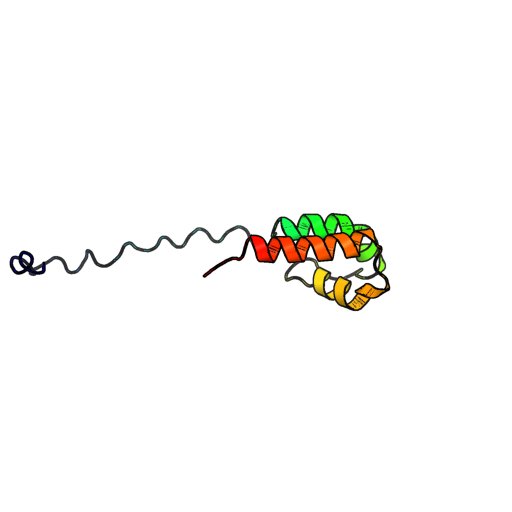ILE A 1 85 ? 2.716 -1.981 -14.192 1.00 68.56 85 ILE A CA 1
ATOM 616 C C . ILE A 1 85 ? 2.491 -2.751 -15.498 1.00 68.56 85 ILE A C 1
ATOM 618 O O . ILE A 1 85 ? 3.455 -3.128 -16.150 1.00 68.56 85 ILE A O 1
ATOM 622 N N . GLU A 1 86 ? 1.242 -2.866 -15.956 1.00 62.59 86 GLU A N 1
ATOM 623 C CA . GLU A 1 86 ? 0.896 -3.584 -17.194 1.00 62.59 86 GLU A CA 1
ATOM 624 C C . GLU A 1 86 ? 1.603 -3.013 -18.434 1.00 62.59 86 GLU A C 1
ATOM 626 O O . GLU A 1 86 ? 2.108 -3.770 -19.259 1.00 62.59 86 GLU A O 1
ATOM 631 N N . ARG A 1 87 ? 1.734 -1.683 -18.543 1.00 61.56 87 ARG A N 1
ATOM 632 C CA . ARG A 1 87 ? 2.460 -1.060 -19.665 1.00 61.56 87 ARG A CA 1
ATOM 633 C C . ARG A 1 87 ? 3.975 -1.231 -19.609 1.00 61.56 87 ARG A C 1
ATOM 635 O O . ARG A 1 87 ? 4.616 -1.182 -20.653 1.00 61.56 87 ARG A O 1
ATOM 642 N N . LYS A 1 88 ? 4.556 -1.368 -18.415 1.00 59.69 88 LYS A N 1
ATOM 643 C CA . LYS A 1 88 ? 6.005 -1.556 -18.251 1.00 59.69 88 LYS A CA 1
ATOM 644 C C . LYS A 1 88 ? 6.406 -3.036 -18.294 1.00 59.69 88 LYS A C 1
ATOM 646 O O . LYS A 1 88 ? 7.582 -3.325 -18.475 1.00 59.69 88 LYS A O 1
ATOM 651 N N . SER A 1 89 ? 5.441 -3.944 -18.141 1.00 59.34 89 SER A N 1
ATOM 652 C CA . SER A 1 89 ? 5.633 -5.399 -18.079 1.00 59.34 89 SER A CA 1
ATOM 653 C C . SER A 1 89 ? 5.298 -6.158 -19.375 1.00 59.34 89 SER A C 1
ATOM 655 O O . SER A 1 89 ? 5.249 -7.384 -19.337 1.00 59.34 89 SER A O 1
ATOM 657 N N . GLY A 1 90 ? 5.054 -5.494 -20.509 1.00 45.19 90 GLY A N 1
ATOM 658 C CA . GLY A 1 90 ? 4.797 -6.189 -21.782 1.00 45.19 90 GLY A CA 1
ATOM 659 C C . GLY A 1 90 ? 6.039 -6.346 -22.675 1.00 45.19 90 GLY A C 1
ATOM 660 O O . GLY A 1 90 ? 6.924 -5.494 -22.600 1.00 45.19 90 GLY A O 1
ATOM 661 N N . PRO A 1 91 ? 6.042 -7.301 -23.629 1.00 46.47 91 PRO A N 1
ATOM 662 C CA . PRO A 1 91 ? 5.697 -8.721 -23.516 1.00 46.47 91 PRO A CA 1
ATOM 663 C C . PRO A 1 91 ? 6.959 -9.561 -23.190 1.00 46.47 91 PRO A C 1
ATOM 665 O O . PRO A 1 91 ? 8.082 -9.078 -23.335 1.00 46.47 91 PRO A O 1
ATOM 668 N N . GLN A 1 92 ? 6.790 -10.816 -22.768 1.00 47.66 92 GLN A N 1
ATOM 669 C CA . GLN A 1 92 ? 7.816 -11.836 -23.036 1.00 47.66 92 GLN A CA 1
ATOM 670 C C . GLN A 1 92 ? 7.701 -12.282 -24.492 1.00 47.66 92 GLN A C 1
ATOM 672 O O . GLN A 1 92 ? 6.543 -12.374 -24.965 1.00 47.66 92 GLN A O 1
#

Sequence (92 aa):
MRMTYLASIAAIALLSWPVQAADPAPPTSGHPVMDSLHAACDGDIKQLCAGIEPGQGRIVRCLRDNEAKLSQACKDARAAARGKIERKSGPQ

Radius of gyration: 24.22 Å; chains: 1; bounding box: 56×40×58 Å

Foldseek 3Di:
DPPDPPPDPDPDPPPPDDPPPPPPPPPDFDDVLVVQLCVQQVVVCVVQVNPQDDGPCSSVVSCVVCVVVGDPSSVVSNVVSVVVCVVVCDDD

Secondary structure (DSSP, 8-state):
---S--S--SS-TT--------PPPPSSS--HHHHHHHHHTHHHHHHHSTTPPSSTTHHHHHHHHTGGGS-HHHHHHHHHHHHHHHHHS---